Protein AF-K1T4G5-F1 (afdb_monomer_lite)

Foldseek 3Di:
DPDDDDDPVNLVVDFQAKDKDWQDDPDDDTDIDIDGRADPVQDAKDKPDQEDEAELAPVRGDWDKIFIDLRPWDFPAKDWPNDGDDDPQQWDDPPGMTTGDSVNLVPDDAAWTWIWGDIRHHYIGIHIYGYHYCNVVDPDPPVPPDPDPVSVPVVDDDDPPDDDDDD

Sequence (167 aa):
NNSVTIKASYLKTLELKSHVFTLNCTAGSSPKFTVNVTDVTIPAPTLDKYIATVDKNLRHYKQVNVGYDKKTSEFRGITVNGKYLTAGTDYTDNGGLATFSDSFIKSLGEGNVTLVFDFYEGADCEFLLTVTDTSALENIDTFESYTDDSQLRSAYTPNTNGNNITV

Secondary structure (DSSP, 8-state):
-------HHHHTTS-SSEEEEE---SSS---EEEEE---TTSPPPEES-SEEEEE-STTT----EEEEE-TTSPEEEEEETTEE--BTTTEEE-SSEEEE-HHHHHHSPSEEEEEEEEESSSPPEEEEEEEE--GGG-----STT-SSHHHHHHH-PPPTT------

Structure (mmCIF, N/CA/C/O backbone):
data_AF-K1T4G5-F1
#
_entry.id   AF-K1T4G5-F1
#
loop_
_atom_site.group_PDB
_atom_site.id
_atom_site.type_symbol
_atom_site.label_atom_id
_atom_site.label_alt_id
_atom_site.label_comp_id
_atom_site.label_asym_id
_atom_site.label_entity_id
_atom_site.label_seq_id
_atom_site.pdbx_PDB_ins_code
_atom_site.Cartn_x
_atom_site.Cartn_y
_atom_site.Cartn_z
_atom_site.occupancy
_atom_site.B_iso_or_equiv
_atom_site.auth_seq_id
_atom_site.auth_comp_id
_atom_site.auth_asym_id
_atom_site.auth_atom_id
_atom_site.pdbx_PDB_model_num
ATOM 1 N N . ASN A 1 1 ? 32.182 -20.105 -25.405 1.00 60.00 1 ASN A N 1
ATOM 2 C CA . ASN A 1 1 ? 31.477 -19.007 -24.711 1.00 60.00 1 ASN A CA 1
ATOM 3 C C . ASN A 1 1 ? 29.982 -19.189 -24.863 1.00 60.00 1 ASN A C 1
ATOM 5 O O . ASN A 1 1 ? 29.475 -18.967 -25.952 1.00 60.00 1 ASN A O 1
ATOM 9 N N . ASN A 1 2 ? 29.293 -19.601 -23.796 1.00 84.75 2 ASN A N 1
ATOM 10 C CA . ASN A 1 2 ? 27.830 -19.664 -23.764 1.00 84.75 2 ASN A CA 1
ATOM 11 C C . ASN A 1 2 ? 27.310 -18.390 -23.093 1.00 84.75 2 ASN A C 1
ATOM 13 O O . ASN A 1 2 ? 27.116 -18.363 -21.881 1.00 84.75 2 ASN A O 1
ATOM 17 N N . SER A 1 3 ? 27.159 -17.319 -23.870 1.00 88.44 3 SER A N 1
ATOM 18 C CA . SER A 1 3 ? 26.720 -16.009 -23.379 1.00 88.44 3 SER A CA 1
ATOM 19 C C . SER A 1 3 ? 25.422 -15.574 -24.047 1.00 88.44 3 SER A C 1
ATOM 21 O O . SER A 1 3 ? 25.286 -15.689 -25.264 1.00 88.44 3 SER A O 1
ATOM 23 N N . VAL A 1 4 ? 24.509 -15.008 -23.260 1.00 89.25 4 VAL A N 1
ATOM 24 C CA . VAL A 1 4 ? 23.311 -14.310 -23.743 1.00 89.25 4 VAL A CA 1
ATOM 25 C C . VAL A 1 4 ? 23.544 -12.810 -23.597 1.00 89.25 4 VAL A C 1
ATOM 27 O O . VAL A 1 4 ? 23.957 -12.348 -22.537 1.00 89.25 4 VAL A O 1
ATOM 30 N N . THR A 1 5 ? 23.276 -12.042 -24.653 1.00 92.25 5 THR A N 1
ATOM 31 C CA . THR A 1 5 ? 23.350 -10.575 -24.621 1.00 92.25 5 THR A CA 1
ATOM 32 C C . THR A 1 5 ? 21.950 -9.993 -24.710 1.00 92.25 5 THR A C 1
ATOM 34 O O . THR A 1 5 ? 21.248 -10.197 -25.699 1.00 92.25 5 THR A O 1
ATOM 37 N N . ILE A 1 6 ? 21.560 -9.220 -23.699 1.00 92.94 6 ILE A N 1
ATOM 38 C CA . ILE A 1 6 ? 20.324 -8.439 -23.723 1.00 92.94 6 ILE A CA 1
ATOM 39 C C . ILE A 1 6 ? 20.656 -7.069 -24.311 1.00 92.94 6 ILE A C 1
ATOM 41 O O . ILE A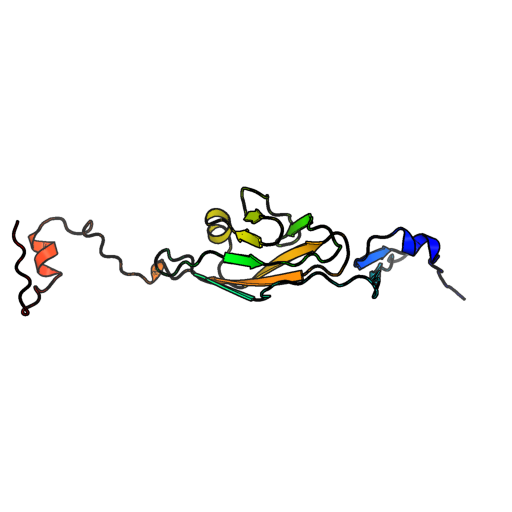 1 6 ? 21.546 -6.372 -23.825 1.00 92.94 6 ILE A O 1
ATOM 45 N N . LYS A 1 7 ? 19.974 -6.686 -25.393 1.00 95.50 7 LYS A N 1
ATOM 46 C CA . LYS A 1 7 ? 20.243 -5.408 -26.061 1.00 95.50 7 LYS A CA 1
ATOM 47 C C . LYS A 1 7 ? 19.836 -4.240 -25.166 1.00 95.50 7 LYS A C 1
ATOM 49 O O . LYS A 1 7 ? 18.723 -4.218 -24.648 1.00 95.50 7 LYS A O 1
ATOM 54 N N . ALA A 1 8 ? 20.678 -3.209 -25.107 1.00 92.31 8 ALA A N 1
ATOM 55 C CA . ALA A 1 8 ? 20.337 -1.954 -24.438 1.00 92.31 8 ALA A CA 1
ATOM 56 C C . ALA A 1 8 ? 19.041 -1.335 -24.995 1.00 92.31 8 ALA A C 1
ATOM 58 O O . ALA A 1 8 ? 18.236 -0.812 -24.237 1.00 92.31 8 ALA A O 1
ATOM 59 N N . SER A 1 9 ? 18.798 -1.447 -26.308 1.00 95.25 9 SER A N 1
ATOM 60 C CA . SER A 1 9 ? 17.559 -0.962 -26.931 1.00 95.25 9 SER A CA 1
ATOM 61 C C . SER A 1 9 ? 16.307 -1.680 -26.432 1.00 95.25 9 SER A C 1
ATOM 63 O O . SER A 1 9 ? 15.254 -1.067 -26.408 1.00 95.25 9 SER A O 1
ATOM 65 N N . TYR A 1 10 ? 16.420 -2.949 -26.034 1.00 94.94 10 TYR A N 1
ATOM 66 C CA . TYR A 1 10 ? 15.318 -3.692 -25.428 1.00 94.94 10 TYR A CA 1
ATOM 67 C C . TYR A 1 10 ? 15.123 -3.296 -23.961 1.00 94.94 10 TYR A C 1
ATOM 69 O O . TYR A 1 10 ? 14.004 -3.057 -23.538 1.00 94.94 10 TYR A O 1
ATOM 77 N N . LEU A 1 11 ? 16.202 -3.145 -23.184 1.00 92.50 11 LEU A N 1
ATOM 78 C CA . LEU A 1 11 ? 16.082 -2.697 -21.788 1.00 92.50 11 LEU A CA 1
ATOM 79 C C . LEU A 1 11 ? 15.429 -1.307 -21.674 1.00 92.50 11 LEU A C 1
ATOM 81 O O . LEU A 1 11 ? 14.684 -1.071 -20.733 1.00 92.50 11 LEU A O 1
ATOM 85 N N . LYS A 1 12 ? 15.633 -0.425 -22.663 1.00 88.25 12 LYS A N 1
ATOM 86 C CA . LYS A 1 12 ? 14.978 0.894 -22.752 1.00 88.25 12 LYS A CA 1
ATOM 87 C C . LYS A 1 12 ? 13.466 0.847 -22.997 1.00 88.25 12 LYS A C 1
ATOM 89 O O . LYS A 1 12 ? 12.819 1.876 -22.858 1.00 88.25 12 LYS A O 1
ATOM 94 N N . THR A 1 13 ? 12.908 -0.294 -23.407 1.00 90.38 13 THR A N 1
ATOM 95 C CA . THR A 1 13 ? 11.452 -0.450 -23.578 1.00 90.38 13 THR A CA 1
ATOM 96 C C . THR A 1 13 ? 10.776 -1.023 -22.337 1.00 90.38 13 THR A C 1
ATOM 98 O O . THR A 1 13 ? 9.567 -1.224 -22.354 1.00 90.38 13 THR A O 1
ATOM 101 N N . LEU A 1 14 ? 11.540 -1.367 -21.298 1.00 89.56 14 LEU A N 1
ATOM 102 C CA . LEU A 1 14 ? 11.013 -1.937 -20.065 1.00 89.56 14 LEU A CA 1
ATOM 103 C C . LEU A 1 14 ? 10.716 -0.828 -19.055 1.00 89.56 14 LEU A C 1
ATOM 105 O O . LEU A 1 14 ? 11.478 0.128 -18.943 1.00 89.56 14 LEU A O 1
ATOM 109 N N . GLU A 1 15 ? 9.639 -0.998 -18.290 1.00 84.88 15 GLU A N 1
ATOM 110 C CA . GLU A 1 15 ? 9.336 -0.150 -17.130 1.00 84.88 15 GLU A CA 1
ATOM 111 C C . GLU A 1 15 ? 10.507 -0.144 -16.133 1.00 84.88 15 GLU A C 1
ATOM 113 O O . GLU A 1 15 ? 11.206 -1.157 -15.995 1.00 84.88 15 GLU A O 1
ATOM 118 N N . LEU A 1 16 ? 10.701 0.966 -15.413 1.00 82.50 16 LEU A N 1
ATOM 119 C CA . LEU A 1 16 ? 11.772 1.124 -14.422 1.00 82.50 16 LEU A CA 1
ATOM 120 C C . LEU A 1 16 ? 11.474 0.344 -13.137 1.00 82.50 16 LEU A C 1
ATOM 122 O O . LEU A 1 16 ? 11.163 0.926 -12.103 1.00 82.50 16 LEU A O 1
ATOM 126 N N . LYS A 1 17 ? 11.549 -0.983 -13.222 1.00 80.81 17 LYS A N 1
ATOM 127 C CA . LYS A 1 17 ? 11.252 -1.912 -12.132 1.00 80.81 17 LYS A CA 1
ATOM 128 C C . LYS A 1 17 ? 12.065 -3.201 -12.239 1.00 80.81 17 LYS A C 1
ATOM 130 O O . LYS A 1 17 ? 12.948 -3.352 -13.086 1.00 80.81 17 LYS A O 1
ATOM 135 N N . SER A 1 18 ? 11.765 -4.144 -11.352 1.00 85.94 18 SER A N 1
ATOM 136 C CA . SER A 1 18 ? 12.319 -5.496 -11.365 1.00 85.94 18 SER A CA 1
ATOM 137 C C . SER A 1 18 ? 11.626 -6.374 -12.414 1.00 85.94 18 SER A C 1
ATOM 139 O O . SER A 1 18 ? 10.401 -6.489 -12.428 1.00 85.94 18 SER A O 1
ATOM 141 N N . HIS A 1 19 ? 12.404 -7.021 -13.284 1.00 89.62 19 HIS A N 1
ATOM 142 C CA . HIS A 1 19 ? 11.913 -7.923 -14.330 1.00 89.62 19 HIS A CA 1
ATOM 143 C C . HIS A 1 19 ? 12.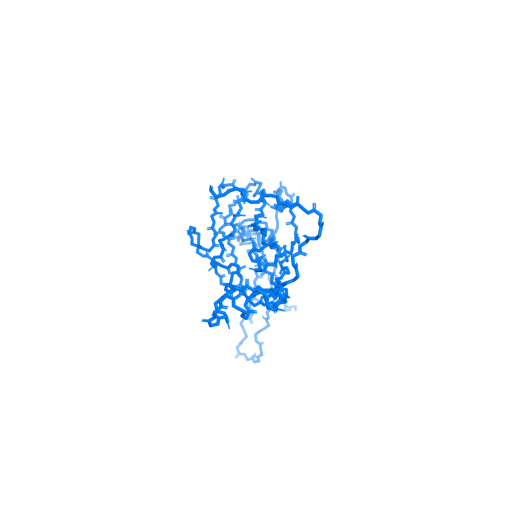542 -9.305 -14.185 1.00 89.62 19 HIS A C 1
ATOM 145 O O . HIS A 1 19 ? 13.766 -9.431 -14.135 1.00 89.62 19 HIS A O 1
ATOM 151 N N . VAL A 1 20 ? 11.717 -10.355 -14.165 1.00 93.94 20 VAL A N 1
ATOM 152 C CA . VAL A 1 20 ? 12.191 -11.746 -14.141 1.00 93.94 20 VAL A CA 1
ATOM 153 C C . VAL A 1 20 ? 12.296 -12.278 -15.566 1.00 93.94 20 VAL A C 1
ATOM 155 O O . VAL A 1 20 ? 11.301 -12.427 -16.271 1.00 93.94 20 VAL A O 1
ATOM 158 N N . PHE A 1 21 ? 13.510 -12.624 -15.972 1.00 94.75 21 PHE A N 1
ATOM 159 C CA . PHE A 1 21 ? 13.817 -13.263 -17.243 1.00 94.75 21 PHE A CA 1
ATOM 160 C C . PHE A 1 21 ? 13.957 -14.767 -17.052 1.00 94.75 21 PHE A C 1
ATOM 162 O O . PHE A 1 21 ? 14.566 -15.227 -16.089 1.00 94.75 21 PHE A O 1
ATOM 169 N N . THR A 1 22 ? 13.422 -15.540 -17.995 1.00 94.62 22 THR A N 1
ATOM 170 C CA . THR A 1 22 ? 13.570 -17.001 -18.027 1.00 94.62 22 THR A CA 1
ATOM 171 C C . THR A 1 22 ? 14.354 -17.391 -19.273 1.00 94.62 22 THR A C 1
ATOM 173 O O . THR A 1 22 ? 13.995 -16.985 -20.379 1.00 94.62 22 THR A O 1
ATOM 176 N N . LEU A 1 23 ? 15.420 -18.176 -19.113 1.00 92.00 23 LEU A N 1
ATOM 177 C CA . LEU A 1 23 ? 16.093 -18.812 -20.244 1.00 92.00 23 LEU A CA 1
ATOM 178 C C . LEU A 1 23 ? 15.406 -20.146 -20.518 1.00 92.00 23 LEU A C 1
ATOM 180 O O . LEU A 1 23 ? 15.541 -21.084 -19.738 1.00 92.00 23 LEU A O 1
ATOM 184 N N . ASN A 1 24 ? 14.663 -20.223 -21.618 1.00 92.06 24 ASN A N 1
ATOM 185 C CA . ASN A 1 24 ? 13.971 -21.450 -21.996 1.00 92.06 24 ASN A CA 1
ATOM 186 C C . ASN A 1 24 ? 14.977 -22.469 -22.544 1.00 92.06 24 ASN A C 1
ATOM 188 O O . ASN A 1 24 ? 15.589 -22.250 -23.592 1.00 92.06 24 ASN A O 1
ATOM 192 N N . CYS A 1 25 ? 15.134 -23.587 -21.841 1.00 89.50 25 CYS A N 1
ATOM 193 C CA . CYS A 1 25 ? 16.000 -24.692 -22.243 1.00 89.50 25 CYS A CA 1
ATOM 194 C C . CYS A 1 25 ? 15.167 -25.841 -22.827 1.00 89.50 25 CYS A C 1
ATOM 196 O O . CYS A 1 25 ? 14.078 -26.138 -22.343 1.00 89.50 25 CYS A O 1
ATOM 198 N N . THR A 1 26 ? 15.683 -26.514 -23.857 1.00 93.50 26 THR A N 1
ATOM 199 C CA . THR A 1 26 ? 15.010 -27.664 -24.493 1.00 93.50 26 THR A CA 1
ATOM 200 C C . THR A 1 26 ? 15.084 -28.946 -23.657 1.00 93.50 26 THR A C 1
ATOM 202 O O . THR A 1 26 ? 14.328 -29.881 -23.905 1.00 93.50 26 THR A O 1
ATOM 205 N N . ALA A 1 27 ? 15.977 -28.993 -22.666 1.00 90.50 27 ALA A N 1
ATOM 206 C CA . ALA A 1 27 ? 16.106 -30.056 -21.677 1.00 90.50 27 ALA A CA 1
ATOM 207 C C . ALA A 1 27 ? 16.638 -29.475 -20.353 1.00 90.50 27 ALA A C 1
ATOM 209 O O . ALA A 1 27 ? 17.335 -28.460 -20.359 1.00 90.50 27 ALA A O 1
ATOM 210 N N . GLY A 1 28 ? 16.340 -30.132 -19.227 1.00 89.44 28 GLY A N 1
ATOM 211 C CA . GLY A 1 28 ? 16.715 -29.656 -17.889 1.00 89.44 28 GLY A CA 1
ATOM 212 C C . GLY A 1 28 ? 15.814 -28.532 -17.360 1.00 89.44 28 GLY A C 1
ATOM 213 O O . GLY A 1 28 ? 14.719 -28.300 -17.870 1.00 89.44 28 GLY A O 1
ATOM 214 N N . SER A 1 29 ? 16.253 -27.850 -16.299 1.00 91.69 29 SER A N 1
ATOM 215 C CA . SER A 1 29 ? 15.535 -26.708 -15.723 1.00 91.69 29 SER A CA 1
ATOM 216 C C . SER A 1 29 ? 15.796 -25.425 -16.520 1.00 91.69 29 SER A C 1
ATOM 218 O O . SER A 1 29 ? 16.911 -25.180 -16.968 1.00 91.69 29 SER A O 1
ATOM 220 N N . SER A 1 30 ? 14.764 -24.589 -16.682 1.00 93.69 30 SER A N 1
ATOM 221 C CA . SER A 1 30 ? 14.892 -23.252 -17.282 1.00 93.69 30 SER A CA 1
ATOM 222 C C . SER A 1 30 ? 15.260 -22.240 -16.192 1.00 93.69 30 SER A C 1
ATOM 224 O O . SER A 1 30 ? 14.416 -21.952 -15.334 1.00 93.69 30 SER A O 1
ATOM 226 N N . PRO A 1 31 ? 16.506 -21.734 -16.152 1.00 93.06 31 PRO A N 1
ATOM 227 C CA . PRO A 1 31 ? 16.929 -20.831 -15.095 1.00 93.06 31 PRO A CA 1
ATOM 228 C C . PRO A 1 31 ? 16.236 -19.474 -15.229 1.00 93.06 31 PRO A C 1
ATOM 230 O O . PRO A 1 31 ? 15.942 -18.998 -16.331 1.00 93.06 31 PRO A O 1
ATOM 233 N N . LYS A 1 32 ? 16.007 -18.844 -14.077 1.00 95.12 32 LYS A N 1
ATOM 234 C CA . LYS A 1 32 ? 15.438 -17.503 -13.963 1.00 95.12 32 LYS A CA 1
ATOM 235 C C . LYS A 1 32 ? 16.471 -16.554 -13.378 1.00 95.12 32 LYS A C 1
ATOM 237 O O . LYS A 1 32 ? 17.230 -16.944 -12.494 1.00 95.12 32 LYS A O 1
ATOM 242 N N . PHE A 1 33 ? 16.477 -15.319 -13.852 1.00 93.44 33 PHE A N 1
ATOM 243 C CA . PHE A 1 33 ? 17.276 -14.244 -13.278 1.00 93.44 33 PHE A CA 1
ATOM 244 C C . PHE A 1 33 ? 16.481 -12.945 -13.285 1.00 93.44 33 PHE A C 1
ATOM 246 O O . PHE A 1 33 ? 15.582 -12.757 -14.102 1.00 93.44 33 PHE A O 1
ATOM 253 N N . THR A 1 34 ? 16.823 -12.054 -12.367 1.00 93.31 34 THR A N 1
ATOM 254 C CA . THR A 1 34 ? 16.153 -10.767 -12.213 1.00 93.31 34 THR A CA 1
ATOM 255 C C . THR A 1 34 ? 17.043 -9.658 -12.753 1.00 93.31 34 THR A C 1
ATOM 257 O O . THR A 1 34 ? 18.249 -9.654 -12.505 1.00 93.31 34 THR A O 1
ATOM 260 N N . VAL A 1 35 ? 16.453 -8.722 -13.491 1.00 91.94 35 VAL A N 1
ATOM 261 C CA . VAL A 1 35 ? 17.098 -7.476 -13.913 1.00 91.94 35 VAL A CA 1
ATOM 262 C C . VAL A 1 35 ? 16.281 -6.317 -13.369 1.00 91.94 35 VAL A C 1
ATOM 264 O O . VAL A 1 35 ? 15.102 -6.180 -13.690 1.00 91.94 35 VAL A O 1
ATOM 267 N N . ASN A 1 36 ? 16.921 -5.468 -12.574 1.00 86.81 36 ASN A N 1
ATOM 268 C CA . ASN A 1 36 ? 16.343 -4.215 -12.115 1.00 86.81 36 ASN A CA 1
ATOM 269 C C . ASN A 1 36 ? 16.696 -3.134 -13.134 1.00 86.81 36 ASN A C 1
ATOM 271 O O . ASN A 1 36 ? 17.871 -2.820 -13.328 1.00 86.81 36 ASN A O 1
ATOM 275 N N . VAL A 1 37 ? 15.683 -2.594 -13.804 1.00 87.19 37 VAL A N 1
ATOM 276 C CA . VAL A 1 37 ? 15.845 -1.464 -14.718 1.00 87.19 37 VAL A CA 1
ATOM 277 C C . VAL A 1 37 ? 15.627 -0.199 -13.903 1.00 87.19 37 VAL A C 1
ATOM 279 O O . VAL A 1 37 ? 14.559 -0.003 -13.334 1.00 87.19 37 VAL A O 1
ATOM 282 N N . THR A 1 38 ? 16.654 0.637 -13.803 1.00 80.38 38 THR A N 1
ATOM 283 C CA . THR A 1 38 ? 16.603 1.889 -13.049 1.00 80.38 38 THR A CA 1
ATOM 284 C C . THR A 1 38 ? 17.101 3.038 -13.912 1.00 80.38 38 THR A C 1
ATOM 286 O O . THR A 1 38 ? 17.992 2.866 -14.745 1.00 80.38 38 THR A O 1
ATOM 289 N N . ASP A 1 39 ? 16.534 4.219 -13.691 1.00 78.62 39 ASP A N 1
ATOM 290 C CA . ASP A 1 39 ? 17.071 5.476 -14.195 1.00 78.62 39 ASP A CA 1
ATOM 291 C C . ASP A 1 39 ? 17.376 6.369 -12.993 1.00 78.62 39 ASP A C 1
ATOM 293 O O . ASP A 1 39 ? 16.478 6.880 -12.332 1.00 78.62 39 ASP A O 1
ATOM 297 N N . VAL A 1 40 ? 18.663 6.527 -12.678 1.00 76.38 40 VAL A N 1
ATOM 298 C CA . VAL A 1 40 ? 19.118 7.295 -11.506 1.00 76.38 40 VAL A CA 1
ATOM 299 C C . VAL A 1 40 ? 18.882 8.799 -11.642 1.00 76.38 40 VAL A C 1
ATOM 301 O O . VAL A 1 40 ? 19.061 9.535 -10.673 1.00 76.38 40 VAL A O 1
ATOM 304 N N . THR A 1 41 ? 18.510 9.272 -12.833 1.00 80.69 41 THR A N 1
ATOM 305 C CA . THR A 1 41 ? 18.125 10.670 -13.047 1.00 80.69 41 THR A CA 1
ATOM 306 C C . THR A 1 41 ? 16.677 10.937 -12.644 1.00 80.69 41 THR A C 1
ATOM 308 O O . THR A 1 41 ? 16.312 12.091 -12.417 1.00 80.69 41 THR A O 1
ATOM 311 N N . ILE A 1 42 ? 15.876 9.878 -12.493 1.00 77.00 42 ILE A N 1
ATOM 312 C CA . ILE A 1 42 ? 14.486 9.945 -12.067 1.00 77.00 42 ILE A CA 1
ATOM 313 C C . ILE A 1 42 ? 14.419 9.746 -10.545 1.00 77.00 42 ILE A C 1
ATOM 315 O O . ILE A 1 42 ? 14.840 8.704 -10.039 1.00 77.00 42 ILE A O 1
ATOM 319 N N . PRO A 1 43 ? 13.904 10.725 -9.778 1.00 84.50 43 PRO A N 1
ATOM 320 C CA . PRO A 1 43 ? 13.770 10.574 -8.335 1.00 84.50 43 PRO A CA 1
ATOM 321 C C . PRO A 1 43 ? 12.803 9.436 -7.991 1.00 84.50 43 PRO A C 1
ATOM 323 O O . PRO A 1 43 ? 11.691 9.392 -8.517 1.00 84.50 43 PRO A O 1
ATOM 326 N N . ALA A 1 44 ? 13.213 8.547 -7.084 1.00 85.75 44 ALA A N 1
ATOM 327 C CA . ALA A 1 44 ? 12.371 7.446 -6.629 1.00 85.75 44 ALA A CA 1
ATOM 328 C C . ALA A 1 44 ? 11.154 7.959 -5.832 1.00 85.75 44 ALA A C 1
ATOM 330 O O . ALA A 1 44 ? 11.299 8.931 -5.075 1.00 85.75 44 ALA A O 1
ATOM 331 N N . PRO A 1 45 ? 9.984 7.306 -5.959 1.00 92.25 45 PRO A N 1
ATOM 332 C CA . PRO A 1 45 ? 8.847 7.566 -5.087 1.00 92.25 45 PRO A CA 1
ATOM 333 C C . PRO A 1 45 ? 9.202 7.379 -3.606 1.00 92.25 45 PRO A C 1
ATOM 335 O O . PRO A 1 45 ? 10.096 6.607 -3.261 1.00 92.25 45 PRO A O 1
ATOM 338 N N . THR A 1 46 ? 8.504 8.089 -2.721 1.00 95.38 46 THR A N 1
ATOM 339 C CA . THR A 1 46 ? 8.717 8.000 -1.266 1.00 95.38 46 THR A CA 1
ATOM 340 C C . THR A 1 46 ? 7.405 8.025 -0.500 1.00 95.38 46 THR A C 1
ATOM 342 O O . THR A 1 46 ? 6.471 8.701 -0.925 1.00 95.38 46 THR A O 1
ATOM 345 N N . LEU A 1 47 ? 7.369 7.386 0.671 1.00 98.19 47 LEU A N 1
ATOM 346 C CA . LEU A 1 47 ? 6.291 7.537 1.654 1.00 98.19 47 LEU A CA 1
ATOM 347 C C . LEU A 1 47 ? 6.675 8.543 2.748 1.00 98.19 47 LEU A C 1
ATOM 349 O O . LEU A 1 47 ? 7.856 8.694 3.072 1.00 98.19 47 LEU A O 1
ATOM 353 N N . ASP A 1 48 ? 5.683 9.202 3.346 1.00 98.25 48 ASP A N 1
ATOM 354 C CA . ASP A 1 48 ? 5.867 10.064 4.523 1.00 98.25 48 ASP A CA 1
ATOM 355 C C . ASP A 1 48 ? 6.224 9.258 5.785 1.00 98.25 48 ASP A C 1
ATOM 357 O O . ASP A 1 48 ? 6.926 9.746 6.674 1.00 98.25 48 ASP A O 1
ATOM 361 N N . LYS A 1 49 ? 5.783 7.999 5.832 1.00 98.25 49 LYS A N 1
ATOM 36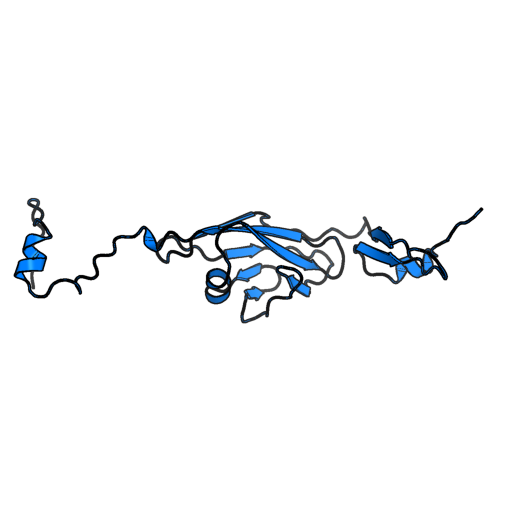2 C CA . LYS A 1 49 ? 6.135 6.988 6.828 1.00 98.25 49 LYS A CA 1
ATOM 363 C C . LYS A 1 49 ? 6.097 5.593 6.210 1.00 98.25 49 LYS A C 1
ATOM 365 O O . LYS A 1 49 ? 5.291 5.301 5.335 1.00 98.25 49 LYS A O 1
ATOM 370 N N . TYR A 1 50 ? 6.941 4.712 6.734 1.00 98.31 50 TYR A N 1
ATOM 371 C CA . TYR A 1 50 ? 7.073 3.328 6.258 1.00 98.31 50 TYR A CA 1
ATOM 372 C C . TYR A 1 50 ? 6.526 2.301 7.252 1.00 98.31 50 TYR A C 1
ATOM 374 O O . TYR A 1 50 ? 6.436 1.121 6.933 1.00 98.31 50 TYR A O 1
ATOM 382 N N . ILE A 1 51 ? 6.151 2.746 8.453 1.00 98.19 51 ILE A N 1
ATOM 383 C CA . ILE A 1 51 ? 5.588 1.898 9.499 1.00 98.19 51 ILE A CA 1
ATOM 384 C C . ILE A 1 51 ? 4.427 2.612 10.194 1.00 98.19 51 ILE A C 1
ATOM 386 O O . ILE A 1 51 ? 4.463 3.834 10.374 1.00 98.19 51 ILE A O 1
ATOM 390 N N . ALA A 1 52 ? 3.415 1.862 10.619 1.00 98.19 52 ALA A N 1
ATOM 391 C CA . ALA A 1 52 ? 2.407 2.333 11.565 1.00 98.19 52 ALA A CA 1
ATOM 392 C C . ALA A 1 52 ? 1.809 1.173 12.362 1.00 98.19 52 ALA A C 1
ATOM 394 O O . ALA A 1 52 ? 1.972 0.003 12.017 1.00 98.19 52 ALA A O 1
ATOM 395 N N . THR A 1 53 ? 1.067 1.518 13.408 1.00 98.19 53 THR A N 1
ATOM 396 C CA . THR A 1 53 ? 0.255 0.572 14.168 1.00 98.19 53 THR A CA 1
ATOM 397 C C . THR A 1 53 ? -1.204 1.013 14.157 1.00 98.19 53 THR A C 1
ATOM 399 O O . THR A 1 53 ? -1.499 2.211 14.110 1.00 98.19 53 THR A O 1
ATOM 402 N N . VAL A 1 54 ? -2.119 0.048 14.193 1.00 98.19 54 VAL A N 1
ATOM 403 C CA . VAL A 1 54 ? -3.552 0.296 14.345 1.00 98.19 54 VAL A CA 1
ATOM 404 C C . VAL A 1 54 ? -4.160 -0.725 15.296 1.00 98.19 54 VAL A C 1
ATOM 406 O O . VAL A 1 54 ? -3.914 -1.923 15.173 1.00 98.19 54 VAL A O 1
ATOM 409 N N . ASP A 1 55 ? -4.963 -0.232 16.234 1.00 97.31 55 ASP A N 1
ATOM 410 C CA . ASP A 1 55 ? -5.808 -1.056 17.089 1.00 97.31 55 ASP A CA 1
ATOM 411 C C . ASP A 1 55 ? -7.241 -1.001 16.562 1.00 97.31 55 ASP A C 1
ATOM 413 O O . ASP A 1 55 ? -7.791 0.086 16.380 1.00 97.31 55 ASP A O 1
ATOM 417 N N . LYS A 1 56 ? -7.842 -2.159 16.290 1.00 95.25 56 LYS A N 1
ATOM 418 C CA . LYS A 1 56 ? -9.223 -2.267 15.803 1.00 95.25 56 LYS A CA 1
ATOM 419 C C . LYS A 1 56 ? -10.262 -1.867 16.846 1.00 95.25 56 LYS A C 1
ATOM 421 O O . LYS A 1 56 ? -11.404 -1.587 16.473 1.00 95.25 56 LYS A O 1
ATOM 426 N N . ASN A 1 57 ? -9.884 -1.825 18.122 1.00 91.44 57 ASN A N 1
ATOM 427 C CA . ASN A 1 57 ? -10.748 -1.346 19.186 1.00 91.44 57 ASN A CA 1
ATOM 428 C C . ASN A 1 57 ? -11.170 0.100 18.912 1.00 91.44 57 ASN A C 1
ATOM 430 O O . ASN A 1 57 ? -10.338 1.003 18.877 1.00 91.44 57 ASN A O 1
ATOM 434 N N . LEU A 1 58 ? -12.478 0.332 18.774 1.00 88.56 58 LEU A N 1
ATOM 435 C CA . LEU A 1 58 ? -13.048 1.641 18.435 1.00 88.56 58 LEU A CA 1
ATOM 436 C C . LEU A 1 58 ? -12.615 2.774 19.378 1.00 88.56 58 LEU A C 1
ATOM 438 O O . LEU A 1 58 ? -12.590 3.926 18.952 1.00 88.56 58 LEU A O 1
ATOM 442 N N . ARG A 1 59 ? -12.264 2.478 20.638 1.00 87.62 59 ARG A N 1
ATOM 443 C CA . ARG A 1 59 ? -11.775 3.486 21.596 1.00 87.62 59 ARG A CA 1
ATOM 444 C C . ARG A 1 59 ? -10.330 3.910 21.354 1.00 87.62 59 ARG A C 1
ATOM 446 O O . ARG A 1 59 ? -9.973 5.039 21.678 1.00 87.62 59 ARG A O 1
ATOM 453 N N . HIS A 1 60 ? -9.523 3.019 20.787 1.00 91.50 60 HIS A N 1
ATOM 454 C CA . HIS A 1 60 ? -8.099 3.244 20.513 1.00 91.50 60 HIS A CA 1
ATOM 455 C C . HIS A 1 60 ? -7.818 3.443 19.019 1.00 91.50 60 HIS A C 1
ATOM 457 O O . HIS A 1 60 ? -6.695 3.792 18.646 1.00 91.50 60 HIS A O 1
ATOM 463 N N . TYR A 1 61 ? -8.835 3.252 18.173 1.00 93.12 61 TYR A N 1
ATOM 464 C CA . TYR A 1 61 ? -8.722 3.311 16.726 1.00 93.12 61 TYR A CA 1
ATOM 465 C C . TYR A 1 61 ? -8.242 4.680 16.256 1.00 93.12 61 TYR A C 1
ATOM 467 O O . TYR A 1 61 ? -8.768 5.734 16.623 1.00 93.12 61 TYR A O 1
ATOM 475 N N . LYS A 1 62 ? -7.242 4.646 15.378 1.00 95.31 62 LYS A N 1
ATOM 476 C CA . LYS A 1 62 ? -6.728 5.810 14.664 1.00 95.31 62 LYS A CA 1
ATOM 477 C C . LYS A 1 62 ? -6.737 5.487 13.184 1.00 95.31 62 LYS A C 1
ATOM 479 O O . LYS A 1 62 ? -6.198 4.462 12.775 1.00 95.31 62 LYS A O 1
ATOM 484 N N . GLN A 1 63 ? -7.328 6.379 12.393 1.00 96.62 63 GLN A N 1
ATOM 485 C CA . GLN A 1 63 ? -7.386 6.212 10.948 1.00 96.62 63 GLN A CA 1
ATOM 486 C C . GLN A 1 63 ? -5.977 6.076 10.365 1.00 96.62 63 GLN A C 1
ATOM 488 O O . GLN A 1 63 ? -5.084 6.878 10.655 1.00 96.62 63 GLN A O 1
ATOM 493 N N . VAL A 1 64 ? -5.793 5.066 9.516 1.00 98.19 64 VAL A N 1
ATOM 494 C CA . VAL A 1 64 ? -4.522 4.824 8.841 1.00 98.19 64 VAL A CA 1
ATOM 495 C C . VAL A 1 64 ? -4.520 5.593 7.527 1.00 98.19 64 VAL A C 1
ATOM 497 O O . VAL A 1 64 ? -5.267 5.289 6.601 1.00 98.19 64 VAL A O 1
ATOM 500 N N . ASN A 1 65 ? -3.664 6.601 7.456 1.00 98.12 65 ASN A N 1
ATOM 501 C CA . ASN A 1 65 ? -3.330 7.320 6.233 1.00 98.12 65 ASN A CA 1
ATOM 502 C C . ASN A 1 65 ? -1.840 7.154 5.944 1.00 98.12 65 ASN A C 1
ATOM 504 O O . ASN A 1 65 ? -1.070 6.955 6.879 1.00 98.12 65 ASN A O 1
ATOM 508 N N . VAL A 1 66 ? -1.428 7.220 4.686 1.00 98.69 66 VAL A N 1
ATOM 509 C CA . VAL A 1 66 ? -0.021 7.194 4.270 1.00 98.69 66 VAL A CA 1
ATOM 510 C C . VAL A 1 66 ? 0.134 8.196 3.139 1.00 98.69 66 VAL A C 1
ATOM 512 O O . VAL A 1 66 ? -0.496 8.063 2.085 1.00 98.69 66 VAL A O 1
ATOM 515 N N . GLY A 1 67 ? 0.925 9.231 3.386 1.00 98.50 67 GLY A N 1
ATOM 516 C CA . GLY A 1 67 ? 1.315 10.187 2.366 1.00 98.50 67 GLY A CA 1
ATOM 517 C C . GLY A 1 67 ? 2.354 9.564 1.445 1.00 98.50 67 GLY A C 1
ATOM 518 O O . GLY A 1 67 ? 3.238 8.835 1.893 1.00 98.50 67 GLY A O 1
ATOM 519 N N . TYR A 1 68 ? 2.270 9.860 0.156 1.00 98.00 68 TYR A N 1
ATOM 520 C CA . TYR A 1 68 ? 3.280 9.453 -0.806 1.00 98.00 68 TYR A CA 1
ATOM 521 C C . TYR A 1 68 ? 3.598 10.585 -1.781 1.00 98.00 68 TYR A C 1
ATOM 523 O O . TYR A 1 68 ? 2.739 11.373 -2.173 1.00 98.00 68 TYR A O 1
ATOM 531 N N . ASP A 1 69 ? 4.854 10.636 -2.202 1.00 96.38 69 ASP A N 1
ATOM 532 C CA . ASP A 1 69 ? 5.327 11.489 -3.280 1.00 96.38 69 ASP A CA 1
ATOM 533 C C . ASP A 1 69 ? 5.763 10.588 -4.431 1.00 96.38 69 ASP A C 1
ATOM 535 O O . ASP A 1 69 ? 6.777 9.896 -4.346 1.00 96.38 69 ASP A O 1
ATOM 539 N N . LYS A 1 70 ? 4.976 10.590 -5.509 1.00 92.12 70 LYS A N 1
ATOM 540 C CA . LYS A 1 70 ? 5.256 9.806 -6.719 1.00 92.12 70 LYS A CA 1
ATOM 541 C C . LYS A 1 70 ? 6.418 10.370 -7.543 1.00 92.12 70 LYS A C 1
ATOM 543 O O . LYS A 1 70 ? 6.853 9.728 -8.495 1.00 92.12 70 LYS A O 1
ATOM 548 N N . LYS A 1 71 ? 6.902 11.575 -7.221 1.00 90.69 71 LYS A N 1
ATOM 549 C CA . LYS A 1 71 ? 7.877 12.335 -8.008 1.00 90.69 71 LYS A CA 1
ATOM 550 C C . LYS A 1 71 ? 7.390 12.516 -9.446 1.00 90.69 71 LYS A C 1
ATOM 552 O O . LYS A 1 71 ? 6.472 13.292 -9.692 1.00 90.69 71 LYS A O 1
ATOM 557 N N . THR A 1 72 ? 7.996 11.802 -10.388 1.00 87.31 72 THR A N 1
ATOM 558 C CA . THR A 1 72 ? 7.616 11.816 -11.812 1.00 87.31 72 THR A CA 1
ATOM 559 C C . THR A 1 72 ? 6.889 10.541 -12.246 1.00 87.31 72 THR A C 1
ATOM 561 O O . THR A 1 72 ? 6.407 10.474 -13.371 1.00 87.31 72 THR A O 1
ATOM 564 N N . SER A 1 73 ? 6.757 9.569 -11.342 1.00 88.06 73 SER A N 1
ATOM 565 C CA . SER A 1 73 ? 6.083 8.298 -11.573 1.00 88.06 73 SER A CA 1
ATOM 566 C C . SER A 1 73 ? 4.555 8.431 -11.531 1.00 88.06 73 SER A C 1
ATOM 568 O O . SER A 1 73 ? 3.990 9.451 -11.119 1.00 88.06 73 SER A O 1
ATOM 570 N N . GLU A 1 74 ? 3.866 7.366 -11.928 1.00 90.81 74 GLU A N 1
ATOM 571 C CA . GLU A 1 74 ? 2.425 7.185 -11.759 1.00 90.81 74 GLU A CA 1
ATOM 572 C C . GLU A 1 74 ? 2.165 6.258 -10.568 1.00 90.81 74 GLU A C 1
ATOM 574 O O . GLU A 1 74 ? 2.788 5.209 -10.443 1.00 90.81 74 GLU A O 1
ATOM 579 N N . PHE A 1 75 ? 1.232 6.639 -9.695 1.00 94.88 75 PHE A N 1
ATOM 580 C CA . PHE A 1 75 ? 0.739 5.760 -8.639 1.00 94.88 75 PHE A CA 1
ATOM 581 C C . PHE A 1 75 ? -0.348 4.853 -9.215 1.00 94.88 75 PHE A C 1
ATOM 583 O O . PHE A 1 75 ? -1.380 5.348 -9.667 1.00 94.88 75 PHE A O 1
ATOM 590 N N . ARG A 1 76 ? -0.107 3.542 -9.213 1.00 95.12 76 ARG A N 1
ATOM 591 C CA . ARG A 1 76 ? -1.002 2.535 -9.803 1.00 95.12 76 ARG A CA 1
ATOM 592 C C . ARG A 1 76 ? -1.980 1.959 -8.788 1.00 95.12 76 ARG A C 1
ATOM 594 O O . ARG A 1 76 ? -3.080 1.549 -9.150 1.00 95.12 76 ARG A O 1
ATOM 601 N N . GLY A 1 77 ? -1.586 1.947 -7.518 1.00 97.75 77 GLY A N 1
ATOM 602 C CA . GLY A 1 77 ? -2.436 1.538 -6.414 1.00 97.75 77 GLY A CA 1
ATOM 603 C C . GLY A 1 77 ? -1.649 0.904 -5.281 1.00 97.75 77 GLY A C 1
ATOM 604 O O . GLY A 1 77 ? -0.446 1.105 -5.132 1.00 97.75 77 GLY A O 1
ATOM 605 N N . ILE A 1 78 ? -2.359 0.138 -4.461 1.00 98.62 78 ILE A N 1
ATOM 606 C CA . ILE A 1 78 ? -1.791 -0.528 -3.290 1.00 98.62 78 ILE A CA 1
ATOM 607 C C . ILE A 1 78 ? -2.105 -2.008 -3.398 1.00 98.62 78 ILE A C 1
ATOM 609 O O . ILE A 1 78 ? -3.245 -2.374 -3.692 1.00 98.62 78 ILE A O 1
ATOM 613 N N . THR A 1 79 ? -1.118 -2.860 -3.147 1.00 98.19 79 THR A N 1
ATOM 614 C CA . THR A 1 79 ? -1.322 -4.305 -3.077 1.00 98.19 79 THR A CA 1
ATOM 615 C C . THR A 1 79 ? -1.074 -4.843 -1.678 1.00 98.19 79 THR A C 1
ATOM 617 O O . THR A 1 79 ? -0.255 -4.326 -0.917 1.00 98.19 79 THR A O 1
ATOM 620 N N . VAL A 1 80 ? -1.787 -5.915 -1.348 1.00 97.56 80 VAL A N 1
ATOM 621 C CA . VAL A 1 80 ? -1.536 -6.750 -0.172 1.00 97.56 80 VAL A CA 1
ATOM 622 C C . VAL A 1 80 ? -1.491 -8.191 -0.649 1.00 97.56 80 VAL A C 1
ATOM 624 O O . VAL A 1 80 ? -2.391 -8.641 -1.360 1.00 97.56 80 VAL A O 1
ATOM 627 N N . ASN A 1 81 ? -0.426 -8.918 -0.301 1.00 93.62 81 ASN A N 1
ATOM 628 C CA . ASN A 1 81 ? -0.191 -10.291 -0.768 1.00 93.62 81 ASN A CA 1
ATOM 629 C C . ASN A 1 81 ? -0.274 -10.435 -2.305 1.00 93.62 81 ASN A C 1
ATOM 631 O O . ASN A 1 81 ? -0.805 -11.419 -2.820 1.00 93.62 81 ASN A O 1
ATOM 635 N N . GLY A 1 82 ? 0.207 -9.427 -3.044 1.00 92.31 82 GLY A N 1
ATOM 636 C CA . GLY A 1 82 ? 0.198 -9.403 -4.511 1.00 92.31 82 GLY A CA 1
ATOM 637 C C . GLY A 1 82 ? -1.170 -9.149 -5.158 1.00 92.31 82 GLY A C 1
ATOM 638 O O . GLY A 1 82 ? -1.283 -9.229 -6.379 1.00 92.31 82 GLY A O 1
ATOM 639 N N . LYS A 1 83 ? -2.214 -8.842 -4.376 1.00 97.00 83 LYS A N 1
AT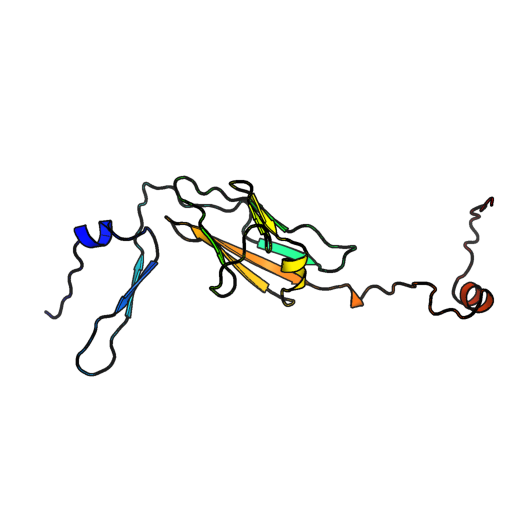OM 640 C CA . LYS A 1 83 ? -3.541 -8.474 -4.883 1.00 97.00 83 LYS A CA 1
ATOM 641 C C . LYS A 1 83 ? -3.787 -6.981 -4.693 1.00 97.00 83 LYS A C 1
ATOM 643 O O . LYS A 1 83 ? -3.602 -6.474 -3.589 1.00 97.00 83 LYS A O 1
ATOM 648 N N . TYR A 1 84 ? -4.247 -6.303 -5.744 1.00 98.19 84 TYR A N 1
ATOM 649 C CA . TYR A 1 84 ? -4.647 -4.899 -5.653 1.00 98.19 84 TYR A CA 1
ATOM 650 C C . TYR A 1 84 ? -5.853 -4.710 -4.738 1.00 98.19 84 TYR A C 1
ATOM 652 O O . TYR A 1 84 ? -6.834 -5.459 -4.800 1.00 98.19 84 TYR A O 1
ATOM 660 N N . LEU A 1 85 ? -5.757 -3.667 -3.924 1.00 98.56 85 LEU A N 1
ATOM 661 C CA . LEU A 1 85 ? -6.867 -3.078 -3.200 1.00 98.56 85 LEU A CA 1
ATOM 662 C C . LEU A 1 85 ? -7.735 -2.252 -4.159 1.00 98.56 85 LEU A C 1
ATOM 664 O O . LEU A 1 85 ? -7.258 -1.703 -5.152 1.00 98.56 85 LEU A O 1
ATOM 668 N N . THR A 1 86 ? -9.019 -2.143 -3.847 1.00 98.44 86 THR A N 1
ATOM 669 C CA . THR A 1 86 ? -10.008 -1.416 -4.643 1.00 98.44 86 THR A CA 1
ATOM 670 C C . THR A 1 86 ? -10.079 0.039 -4.188 1.00 98.44 86 THR A C 1
ATOM 672 O O . THR A 1 86 ? -10.602 0.331 -3.110 1.00 98.44 86 THR A O 1
ATOM 675 N N . ALA A 1 87 ? -9.592 0.972 -5.009 1.00 97.88 87 ALA A N 1
ATOM 676 C CA . ALA A 1 87 ? -9.722 2.404 -4.738 1.00 97.88 87 ALA A CA 1
ATOM 677 C C . ALA A 1 87 ? -11.203 2.822 -4.597 1.00 97.88 87 ALA A C 1
ATOM 679 O O . ALA A 1 87 ? -12.080 2.332 -5.307 1.00 97.88 87 ALA A O 1
ATOM 680 N N . GLY A 1 88 ? -11.490 3.706 -3.645 1.00 97.88 88 GLY A N 1
ATOM 681 C CA . GLY A 1 88 ? -12.837 4.117 -3.240 1.00 97.88 88 GLY A CA 1
ATOM 682 C C . GLY A 1 88 ? -13.563 3.135 -2.310 1.00 97.88 88 GLY A C 1
ATOM 683 O O . GLY A 1 88 ? -14.567 3.516 -1.718 1.00 97.88 88 GLY A O 1
ATOM 684 N N . THR A 1 89 ? -13.069 1.900 -2.154 1.00 98.25 89 THR A N 1
ATOM 685 C CA . THR A 1 89 ? -13.640 0.894 -1.237 1.00 98.25 89 THR A CA 1
ATOM 686 C C . THR A 1 89 ? -12.664 0.552 -0.120 1.00 98.25 89 THR A C 1
ATOM 688 O O . THR A 1 89 ? -12.949 0.801 1.045 1.00 98.25 89 THR A O 1
ATOM 691 N N . ASP A 1 90 ? -11.495 0.019 -0.469 1.00 98.69 90 ASP A N 1
ATOM 692 C CA . ASP A 1 90 ? -10.483 -0.398 0.500 1.00 98.69 90 ASP A CA 1
ATOM 693 C C . ASP A 1 90 ? -9.684 0.803 1.017 1.00 98.69 90 ASP A C 1
ATOM 695 O O . ASP A 1 90 ? -9.350 0.868 2.200 1.00 98.69 90 ASP A O 1
ATOM 699 N N . TYR A 1 91 ? -9.437 1.785 0.149 1.00 98.75 91 TYR A N 1
ATOM 700 C CA . TYR A 1 91 ? -8.795 3.057 0.472 1.00 98.75 91 TYR A CA 1
ATOM 701 C C . TYR A 1 91 ? -9.285 4.167 -0.464 1.00 98.75 91 TYR A C 1
ATOM 703 O O . TYR A 1 91 ? -9.732 3.893 -1.576 1.00 98.75 91 TYR A O 1
ATOM 711 N N . THR A 1 92 ? -9.169 5.425 -0.052 1.00 98.56 92 THR A N 1
ATOM 712 C CA . THR A 1 92 ? -9.294 6.594 -0.938 1.00 98.56 92 THR A CA 1
ATOM 713 C C . THR A 1 92 ? -7.916 7.166 -1.236 1.00 98.56 92 THR A C 1
ATOM 715 O O . THR A 1 92 ? -7.064 7.164 -0.349 1.00 98.56 92 THR A O 1
ATOM 718 N N . ASP A 1 93 ? -7.715 7.708 -2.433 1.00 97.69 93 ASP A N 1
ATOM 719 C CA . ASP A 1 93 ? -6.514 8.465 -2.789 1.00 97.69 93 ASP A CA 1
ATOM 720 C C . ASP A 1 93 ? -6.887 9.889 -3.210 1.00 97.69 93 ASP A C 1
ATOM 722 O O . ASP A 1 93 ? -7.767 10.085 -4.048 1.00 97.69 93 ASP A O 1
ATOM 726 N N . ASN A 1 94 ? -6.192 10.867 -2.630 1.00 95.44 94 ASN A N 1
ATOM 727 C CA . ASN A 1 94 ? -6.337 12.288 -2.941 1.00 95.44 94 ASN A CA 1
ATOM 728 C C . ASN A 1 94 ? -5.117 12.856 -3.696 1.00 95.44 94 ASN A C 1
ATOM 730 O O . ASN A 1 94 ? -4.833 14.050 -3.600 1.00 95.44 94 ASN A O 1
ATOM 734 N N . GLY A 1 95 ? -4.387 12.019 -4.441 1.00 91.81 95 GLY A N 1
ATOM 735 C CA . GLY A 1 95 ? -3.261 12.432 -5.280 1.00 91.81 95 GLY A CA 1
ATOM 736 C C . GLY A 1 95 ? -1.961 12.623 -4.501 1.00 91.81 95 GLY A C 1
ATOM 737 O O . GLY A 1 95 ? -1.234 13.583 -4.751 1.00 91.81 95 GLY A O 1
ATOM 738 N N . GLY A 1 96 ? -1.680 11.724 -3.558 1.00 96.62 96 GLY A N 1
ATOM 739 C CA . GLY A 1 96 ? -0.511 11.801 -2.669 1.00 96.62 96 GLY A CA 1
ATOM 740 C C . GLY A 1 96 ? -0.817 11.462 -1.212 1.00 96.62 96 GLY A C 1
ATOM 741 O O . GLY A 1 96 ? 0.053 11.576 -0.353 1.00 96.62 96 GLY A O 1
ATOM 742 N N . LEU A 1 97 ? -2.053 11.061 -0.914 1.00 98.38 97 LEU A N 1
ATOM 743 C CA . LEU A 1 97 ? -2.461 10.612 0.410 1.00 98.38 97 LEU A CA 1
ATOM 744 C C . LEU A 1 97 ? -3.454 9.468 0.256 1.00 98.38 97 LEU A C 1
ATOM 746 O O . LEU A 1 97 ? -4.602 9.690 -0.135 1.00 98.38 97 LEU A O 1
ATOM 750 N N . ALA A 1 98 ? -3.008 8.264 0.597 1.00 98.69 98 ALA A N 1
ATOM 751 C CA . ALA A 1 98 ? -3.871 7.102 0.699 1.00 98.69 98 ALA A CA 1
ATOM 752 C C . ALA A 1 98 ? -4.471 7.034 2.106 1.00 98.69 98 ALA A C 1
ATOM 754 O O . ALA A 1 98 ? -3.735 7.012 3.091 1.00 98.69 98 ALA A O 1
ATOM 755 N N . THR A 1 99 ? -5.795 6.961 2.208 1.00 98.69 99 THR A N 1
ATOM 756 C CA . THR A 1 99 ? -6.518 6.777 3.474 1.00 98.69 99 THR A CA 1
ATOM 757 C C . THR A 1 99 ? -7.249 5.447 3.436 1.00 98.69 99 THR A C 1
ATOM 759 O O . THR A 1 99 ? -8.143 5.257 2.613 1.00 98.69 99 THR A O 1
ATOM 762 N N . PHE A 1 100 ? -6.878 4.523 4.318 1.00 98.62 100 PHE A N 1
ATOM 763 C CA . PHE A 1 100 ? -7.476 3.194 4.379 1.00 98.62 100 PHE A CA 1
ATOM 764 C C . PHE A 1 100 ? -8.842 3.233 5.065 1.00 98.62 100 PHE A C 1
ATOM 766 O O . PHE A 1 100 ? -9.033 3.919 6.071 1.00 98.62 100 PHE A O 1
ATOM 773 N N . SER A 1 101 ? -9.795 2.488 4.508 1.00 98.19 101 SER A N 1
ATOM 774 C CA . SER A 1 101 ? -11.146 2.375 5.052 1.00 98.19 101 SER A CA 1
ATOM 775 C C . SER A 1 101 ? -11.175 1.523 6.319 1.00 98.19 101 SER A C 1
ATOM 777 O O . SER A 1 101 ? -10.429 0.552 6.464 1.00 98.19 101 SER A O 1
ATOM 779 N N . ASP A 1 102 ? -12.122 1.819 7.205 1.00 95.62 102 ASP A N 1
ATOM 780 C CA . ASP A 1 102 ? -12.338 1.023 8.414 1.00 95.62 102 ASP A CA 1
ATOM 781 C C . ASP A 1 102 ? -12.718 -0.428 8.083 1.00 95.62 102 ASP A C 1
ATOM 783 O O . ASP A 1 102 ? -12.317 -1.354 8.787 1.00 95.62 102 ASP A O 1
ATOM 787 N N . SER A 1 103 ? -13.473 -0.647 6.999 1.00 96.62 103 SER A N 1
ATOM 788 C CA . SER A 1 103 ? -13.824 -1.985 6.509 1.00 96.62 103 SER A CA 1
ATOM 789 C C . SER A 1 103 ? -12.593 -2.789 6.113 1.00 96.62 103 SER A C 1
ATOM 791 O O . SER A 1 103 ? -12.482 -3.957 6.488 1.00 96.62 103 SER A O 1
ATOM 793 N N . PHE A 1 104 ? -11.647 -2.161 5.412 1.00 98.12 104 PHE A N 1
ATOM 794 C CA . PHE A 1 104 ? -10.394 -2.802 5.041 1.00 98.12 104 PHE A CA 1
ATOM 795 C C . PHE A 1 104 ? -9.567 -3.143 6.283 1.00 98.12 104 PHE A C 1
ATOM 797 O O . PHE A 1 104 ? -9.198 -4.303 6.455 1.00 98.12 104 PHE A O 1
ATOM 804 N N . ILE A 1 105 ? -9.360 -2.193 7.203 1.00 97.88 105 ILE A N 1
ATOM 805 C CA . ILE A 1 105 ? -8.588 -2.441 8.433 1.00 97.88 105 ILE A CA 1
ATOM 806 C C . ILE A 1 105 ? -9.209 -3.565 9.275 1.00 97.88 105 ILE A C 1
ATOM 808 O O . ILE A 1 105 ? -8.494 -4.445 9.759 1.00 97.88 105 ILE A O 1
ATOM 812 N N . LYS A 1 106 ? -10.541 -3.602 9.409 1.00 95.50 106 LYS A N 1
ATOM 813 C CA . LYS A 1 106 ? -11.245 -4.677 10.128 1.00 95.50 106 LYS A CA 1
ATOM 814 C C . LYS A 1 106 ? -11.046 -6.049 9.486 1.00 95.50 106 LYS A C 1
ATOM 816 O O . LYS A 1 106 ? -10.964 -7.034 10.219 1.00 95.50 106 LYS A O 1
ATOM 821 N N . SER A 1 107 ? -10.935 -6.106 8.157 1.00 96.44 107 SER A N 1
ATOM 822 C CA . SER A 1 107 ? -10.738 -7.352 7.403 1.00 96.44 107 SER A CA 1
ATOM 823 C C . SER A 1 107 ? -9.345 -7.976 7.561 1.00 96.44 107 SER A C 1
ATOM 825 O O . SER A 1 107 ? -9.184 -9.169 7.309 1.00 96.44 107 SER A O 1
ATOM 827 N N . LEU A 1 108 ? -8.340 -7.198 7.981 1.00 97.12 108 LEU A N 1
ATOM 828 C CA . LEU A 1 108 ? -6.972 -7.690 8.169 1.00 97.12 108 LEU A CA 1
ATOM 829 C C . LEU A 1 108 ? -6.883 -8.650 9.362 1.00 97.12 108 LEU A C 1
ATOM 831 O O . LEU A 1 108 ? -7.607 -8.496 10.337 1.00 97.12 108 LEU A O 1
ATOM 835 N N . GLY A 1 109 ? -5.977 -9.625 9.330 1.00 96.38 109 GLY A N 1
ATOM 836 C CA . GLY A 1 109 ? -5.623 -10.387 10.534 1.00 96.38 109 GLY A CA 1
ATOM 837 C C . GLY A 1 109 ? -4.821 -9.534 11.525 1.00 96.38 109 GLY A C 1
ATOM 838 O O . GLY A 1 109 ? -4.236 -8.525 11.135 1.00 96.38 109 GLY A O 1
ATOM 839 N N . GLU A 1 110 ? -4.784 -9.934 12.797 1.00 97.19 110 GLU A N 1
ATOM 840 C CA . GLU A 1 110 ? -3.823 -9.373 13.755 1.00 97.19 110 GLU A CA 1
ATOM 841 C C . GLU A 1 110 ? -2.383 -9.743 13.363 1.00 97.19 110 GLU A C 1
ATOM 843 O O . GLU A 1 110 ? -2.131 -10.804 12.784 1.00 97.19 110 GLU A O 1
ATOM 848 N N . GLY A 1 111 ? -1.430 -8.872 13.693 1.00 98.19 111 GLY A N 1
ATOM 849 C CA . GLY A 1 111 ? -0.021 -9.011 13.339 1.00 98.19 111 GLY A CA 1
ATOM 850 C C . GLY A 1 111 ? 0.430 -8.038 12.251 1.00 98.19 111 GLY A C 1
ATOM 851 O O . GLY A 1 111 ? -0.177 -6.995 12.020 1.00 98.19 111 GLY A O 1
ATOM 852 N N . ASN A 1 112 ? 1.554 -8.358 11.613 1.00 98.25 112 ASN A N 1
ATOM 853 C CA . ASN A 1 112 ? 2.186 -7.492 10.622 1.00 98.25 112 ASN A CA 1
ATOM 854 C C . ASN A 1 112 ? 1.634 -7.746 9.215 1.00 98.25 112 ASN A C 1
ATOM 856 O O . ASN A 1 112 ? 1.640 -8.879 8.736 1.00 98.25 112 ASN A O 1
ATOM 860 N N . VAL A 1 113 ? 1.234 -6.673 8.538 1.00 98.25 113 VAL A N 1
ATOM 861 C CA . VAL A 1 113 ? 0.760 -6.665 7.153 1.00 98.25 113 VAL A CA 1
ATOM 862 C C . VAL A 1 113 ? 1.633 -5.712 6.345 1.00 98.25 113 VAL A C 1
ATOM 864 O O . VAL A 1 113 ? 1.738 -4.534 6.679 1.00 98.25 113 VAL A O 1
ATOM 867 N N . THR A 1 114 ? 2.243 -6.207 5.270 1.00 98.50 114 THR A N 1
ATOM 868 C CA . THR A 1 114 ? 2.973 -5.360 4.319 1.00 98.50 114 THR A CA 1
ATOM 869 C C . THR A 1 114 ? 2.032 -4.915 3.208 1.00 98.50 114 THR A C 1
ATOM 871 O O . THR A 1 114 ? 1.476 -5.743 2.483 1.00 98.50 114 THR A O 1
ATOM 874 N N . LEU A 1 115 ? 1.869 -3.603 3.076 1.00 98.56 115 LEU A N 1
ATOM 875 C CA . LEU A 1 115 ? 1.170 -2.958 1.975 1.00 98.56 115 LEU A CA 1
ATOM 876 C C . LEU A 1 115 ? 2.205 -2.410 0.999 1.00 98.56 115 LEU A C 1
ATOM 878 O O . LEU A 1 115 ? 3.117 -1.691 1.402 1.00 98.56 115 LEU A O 1
ATOM 882 N N . VAL A 1 116 ? 2.071 -2.745 -0.277 1.00 98.12 116 VAL A N 1
ATOM 883 C CA . VAL A 1 116 ? 3.005 -2.310 -1.319 1.00 98.12 116 VAL A CA 1
ATOM 884 C C . VAL A 1 116 ? 2.341 -1.215 -2.135 1.00 98.12 116 VAL A C 1
ATOM 886 O O . VAL A 1 116 ? 1.327 -1.463 -2.786 1.00 98.12 116 VAL A O 1
ATOM 889 N N . PHE A 1 117 ? 2.901 -0.012 -2.082 1.00 97.81 117 PHE A N 1
ATOM 890 C CA . PHE A 1 117 ? 2.524 1.109 -2.934 1.00 97.81 117 PHE A CA 1
ATOM 891 C C . PHE A 1 117 ? 3.208 0.914 -4.284 1.00 97.81 117 PHE A C 1
ATOM 893 O O . PHE A 1 117 ? 4.430 1.035 -4.380 1.00 97.81 117 PHE A O 1
ATOM 900 N N . ASP A 1 118 ? 2.403 0.569 -5.285 1.00 95.19 118 ASP A N 1
ATOM 901 C CA . ASP A 1 118 ? 2.844 0.233 -6.635 1.00 95.19 118 ASP A CA 1
ATOM 902 C C . ASP A 1 118 ? 2.948 1.496 -7.491 1.00 95.19 118 ASP A C 1
ATOM 904 O O . ASP A 1 118 ? 1.987 2.272 -7.627 1.00 95.19 118 ASP A O 1
ATOM 908 N N . PHE A 1 119 ? 4.128 1.689 -8.070 1.00 91.69 119 PHE A N 1
ATOM 909 C CA . PHE A 1 119 ? 4.442 2.820 -8.928 1.00 91.69 119 PHE A CA 1
ATOM 910 C C . PHE A 1 119 ? 4.835 2.341 -10.331 1.00 91.69 119 PHE A C 1
ATOM 912 O O . PHE A 1 119 ? 5.467 1.306 -10.517 1.00 91.69 119 PHE A O 1
ATOM 919 N N . TYR A 1 120 ? 4.457 3.104 -11.358 1.00 86.75 120 TYR A N 1
ATOM 920 C CA . TYR A 1 120 ? 4.773 2.771 -12.753 1.00 86.75 120 TYR A CA 1
ATOM 921 C C . TYR A 1 120 ? 6.288 2.718 -13.009 1.00 86.75 120 TYR A C 1
ATOM 923 O O . TYR A 1 120 ? 6.798 1.814 -13.671 1.00 86.75 120 TYR A O 1
ATOM 931 N N . GLU A 1 121 ? 6.995 3.696 -12.452 1.00 81.31 121 GLU A N 1
ATOM 932 C CA . GLU A 1 121 ? 8.442 3.868 -12.508 1.00 81.31 121 GLU A CA 1
ATOM 933 C C . GLU A 1 121 ? 9.040 4.015 -11.105 1.00 81.31 121 GLU A C 1
ATOM 935 O O . GLU A 1 121 ? 8.484 4.701 -10.240 1.00 81.31 121 GLU A O 1
ATOM 940 N N . GLY A 1 122 ? 10.219 3.428 -10.908 1.00 75.94 122 GLY A N 1
ATOM 941 C CA . GLY A 1 122 ? 10.912 3.418 -9.626 1.00 75.94 122 GLY A CA 1
ATOM 942 C C . GLY A 1 122 ? 10.641 2.142 -8.832 1.00 75.94 122 GLY A C 1
ATOM 943 O O . GLY A 1 122 ? 9.898 1.260 -9.250 1.00 75.94 122 GLY A O 1
ATOM 944 N N . ALA A 1 123 ? 11.311 2.017 -7.688 1.00 80.56 123 ALA A N 1
ATOM 945 C CA . ALA A 1 123 ? 11.040 0.917 -6.774 1.00 80.56 123 ALA A CA 1
ATOM 946 C C . ALA A 1 123 ? 9.718 1.166 -6.038 1.00 80.56 123 ALA A C 1
ATOM 948 O O . ALA A 1 123 ? 9.496 2.268 -5.528 1.00 80.56 123 ALA A O 1
ATOM 949 N N . ASP A 1 124 ? 8.889 0.129 -5.951 1.00 90.19 124 ASP A N 1
ATOM 950 C CA . ASP A 1 124 ? 7.698 0.139 -5.107 1.00 90.19 124 ASP A CA 1
ATOM 951 C C . ASP A 1 124 ? 8.075 0.412 -3.650 1.00 90.19 124 ASP A C 1
ATOM 953 O O . ASP A 1 124 ? 9.142 0.011 -3.169 1.00 90.19 124 ASP A O 1
ATOM 957 N N . CYS A 1 125 ? 7.185 1.094 -2.934 1.00 94.88 125 CYS A N 1
ATOM 958 C CA . CYS A 1 125 ? 7.391 1.385 -1.522 1.00 94.88 125 CYS A CA 1
ATOM 959 C C . CYS A 1 125 ? 6.622 0.389 -0.656 1.00 94.88 125 CYS A C 1
ATOM 961 O O . CYS A 1 125 ? 5.410 0.233 -0.800 1.00 94.88 125 CYS A O 1
ATOM 963 N N . GLU A 1 126 ? 7.309 -0.240 0.293 1.00 97.56 126 GLU A N 1
ATOM 964 C CA . GLU A 1 126 ? 6.682 -1.125 1.273 1.00 97.56 126 GLU A CA 1
ATOM 965 C C . GLU A 1 126 ? 6.336 -0.358 2.555 1.00 97.56 126 GLU A C 1
ATOM 967 O O . GLU A 1 126 ? 7.185 0.296 3.162 1.00 97.56 126 GLU A O 1
ATOM 972 N N . PHE A 1 127 ? 5.081 -0.465 2.981 1.00 98.62 127 PHE A N 1
ATOM 973 C CA . PHE A 1 127 ? 4.564 0.082 4.228 1.00 98.62 127 PHE A CA 1
ATOM 974 C C . PHE A 1 127 ? 4.149 -1.059 5.159 1.00 98.62 127 PHE A C 1
ATOM 976 O O . PHE A 1 127 ? 3.271 -1.859 4.830 1.00 98.62 127 PHE A O 1
ATOM 983 N N . LEU A 1 128 ? 4.771 -1.135 6.333 1.00 98.75 128 LEU A N 1
ATOM 984 C CA . LEU A 1 128 ? 4.479 -2.147 7.342 1.00 98.75 128 LEU A CA 1
ATOM 985 C C . LEU A 1 128 ? 3.421 -1.636 8.325 1.00 98.75 128 LEU A C 1
ATOM 987 O O . LEU A 1 128 ? 3.668 -0.715 9.105 1.00 98.75 128 LEU A O 1
ATOM 991 N N . LEU A 1 129 ? 2.258 -2.277 8.334 1.00 98.69 129 LEU A N 1
ATOM 992 C CA . LEU A 1 129 ? 1.189 -2.008 9.286 1.00 98.69 129 LEU A CA 1
ATOM 993 C C . LEU A 1 129 ? 1.117 -3.127 10.325 1.00 98.69 129 LEU A C 1
ATOM 995 O O . LEU A 1 129 ? 0.860 -4.279 9.982 1.00 98.69 129 LEU A O 1
ATOM 999 N N . THR A 1 130 ? 1.292 -2.794 11.600 1.00 98.62 130 THR A N 1
ATOM 1000 C CA . THR A 1 130 ? 1.005 -3.721 12.701 1.00 98.62 130 THR A CA 1
ATOM 1001 C C . THR A 1 130 ? -0.438 -3.539 13.159 1.00 98.62 130 THR A C 1
ATOM 1003 O O . THR A 1 130 ? -0.830 -2.451 13.581 1.00 98.62 130 THR A O 1
ATOM 1006 N N . VAL A 1 131 ? -1.220 -4.610 13.097 1.00 98.44 131 VAL A N 1
ATOM 1007 C CA . VAL A 1 131 ? -2.637 -4.643 13.465 1.00 98.44 131 VAL A CA 1
ATOM 1008 C C . VAL A 1 131 ? -2.802 -5.363 14.802 1.00 98.44 131 VAL A C 1
ATOM 1010 O O . VAL A 1 131 ? -2.331 -6.489 14.960 1.00 98.44 131 VAL A O 1
ATOM 1013 N N . THR A 1 132 ? -3.496 -4.739 15.748 1.00 97.69 132 THR A N 1
ATOM 1014 C CA . THR A 1 132 ? -3.900 -5.341 17.028 1.00 97.69 132 THR A CA 1
ATOM 1015 C C . THR A 1 132 ? -5.411 -5.246 17.208 1.00 97.69 132 THR A C 1
ATOM 1017 O O . THR A 1 132 ? -6.054 -4.394 16.591 1.00 97.69 132 THR A O 1
ATOM 1020 N N . ASP A 1 133 ? -5.988 -6.085 18.066 1.00 95.56 133 ASP A N 1
ATOM 1021 C CA . ASP A 1 133 ? -7.391 -5.959 18.462 1.00 95.56 133 ASP A CA 1
ATOM 1022 C C . ASP A 1 133 ? -7.553 -6.100 19.981 1.00 95.56 133 ASP A C 1
ATOM 1024 O O . ASP A 1 133 ? -7.579 -7.198 20.533 1.00 95.56 133 ASP A O 1
ATOM 1028 N N . THR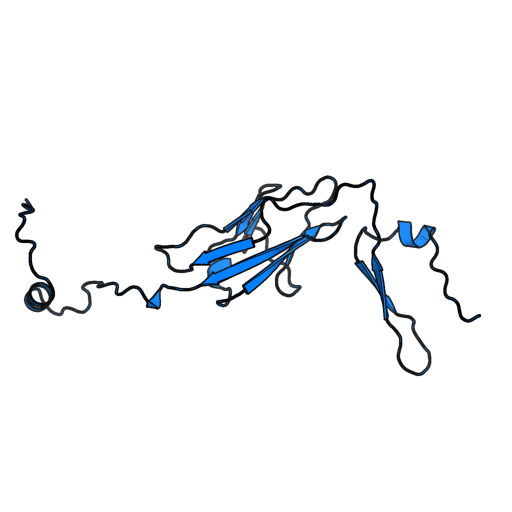 A 1 134 ? -7.663 -4.969 20.682 1.00 93.88 134 THR A N 1
ATOM 1029 C CA . THR A 1 134 ? -7.888 -4.969 22.138 1.00 93.88 134 THR A CA 1
ATOM 1030 C C . THR A 1 134 ? -9.367 -4.958 22.521 1.00 93.88 134 THR A C 1
ATOM 1032 O O . THR A 1 134 ? -9.686 -4.833 23.702 1.00 93.88 134 THR A O 1
ATOM 1035 N N . SER A 1 135 ? -10.291 -5.115 21.566 1.00 88.88 135 SER A N 1
ATOM 1036 C CA . SER A 1 135 ? -11.733 -4.985 21.825 1.00 88.88 135 SER A CA 1
ATOM 1037 C C . SER A 1 135 ? -12.232 -5.958 22.898 1.00 88.88 135 SER A C 1
ATOM 1039 O O . SER A 1 135 ? -13.104 -5.610 23.686 1.00 88.88 135 SER A O 1
ATOM 1041 N N . ALA A 1 136 ? -11.651 -7.161 22.966 1.00 85.25 136 ALA A N 1
ATOM 1042 C CA . ALA A 1 136 ? -12.005 -8.182 23.956 1.00 85.25 136 ALA A CA 1
ATOM 1043 C C . ALA A 1 136 ? -11.446 -7.913 25.368 1.00 85.25 136 ALA A C 1
ATOM 1045 O O . ALA A 1 136 ? -11.855 -8.570 26.322 1.00 85.25 136 ALA A O 1
ATOM 1046 N N . LEU A 1 137 ? -10.504 -6.976 25.511 1.00 82.31 137 LEU A N 1
ATOM 1047 C CA . LEU A 1 137 ? -9.934 -6.585 26.806 1.00 82.31 137 LEU A CA 1
ATOM 1048 C C . LEU A 1 137 ? -10.780 -5.517 27.508 1.00 82.31 137 LEU A C 1
ATOM 1050 O O . LEU A 1 137 ? -10.592 -5.251 28.695 1.00 82.31 137 LEU A O 1
ATOM 1054 N N . GLU A 1 138 ? -11.716 -4.906 26.787 1.00 72.69 138 GLU A N 1
ATOM 1055 C CA . GLU A 1 138 ? -12.629 -3.918 27.334 1.00 72.69 138 GLU A CA 1
ATOM 1056 C C . GLU A 1 138 ? -13.786 -4.635 28.040 1.00 72.69 138 GLU A C 1
ATOM 1058 O O . GLU A 1 138 ? -14.666 -5.213 27.402 1.00 72.69 138 GLU A O 1
ATOM 1063 N N . ASN A 1 139 ? -13.821 -4.565 29.372 1.00 69.12 139 ASN A N 1
ATOM 1064 C CA . ASN A 1 139 ? -15.012 -4.939 30.130 1.00 69.12 139 ASN A CA 1
ATOM 1065 C C . ASN A 1 139 ? -16.043 -3.806 30.022 1.00 69.12 139 ASN A C 1
ATOM 1067 O O . ASN A 1 139 ? -16.104 -2.915 30.871 1.00 69.12 139 ASN A O 1
ATOM 1071 N N . ILE A 1 140 ? -16.788 -3.790 28.916 1.00 69.25 140 ILE A N 1
ATOM 1072 C CA . ILE A 1 140 ? -17.905 -2.864 28.735 1.00 69.25 140 ILE A CA 1
ATOM 1073 C C . ILE A 1 140 ? -19.100 -3.433 29.483 1.00 69.25 140 ILE A C 1
ATOM 1075 O O . ILE A 1 140 ? -19.776 -4.334 28.988 1.00 69.25 140 ILE A O 1
ATOM 1079 N N . ASP A 1 141 ? -19.384 -2.860 30.648 1.00 77.69 141 ASP A N 1
ATOM 1080 C CA . ASP A 1 141 ? -20.697 -3.023 31.245 1.00 77.69 141 ASP A CA 1
ATOM 1081 C C . ASP A 1 141 ? -21.713 -2.251 30.396 1.00 77.69 141 ASP A C 1
ATOM 1083 O O . ASP A 1 141 ? -21.679 -1.022 30.302 1.00 77.69 141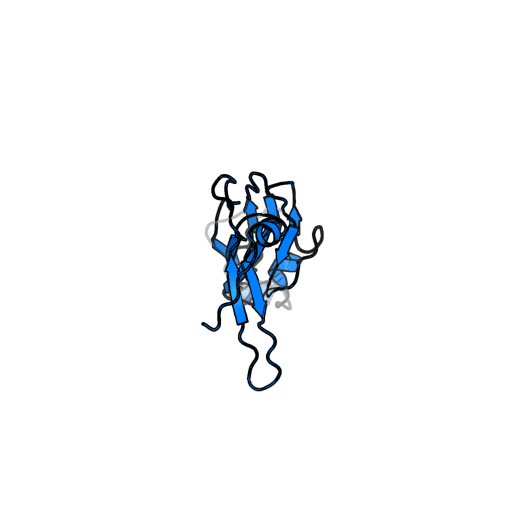 ASP A O 1
ATOM 1087 N N . THR A 1 142 ? -22.558 -2.995 29.689 1.00 78.94 142 THR A N 1
ATOM 1088 C CA . THR A 1 142 ? -23.622 -2.436 28.843 1.00 78.94 142 THR A CA 1
ATOM 1089 C C . THR A 1 142 ? -24.916 -2.228 29.618 1.00 78.94 142 THR A C 1
ATOM 1091 O O . THR A 1 142 ? -25.893 -1.767 29.042 1.00 78.94 142 THR A O 1
ATOM 1094 N N . PHE A 1 143 ? -24.940 -2.569 30.908 1.00 82.81 143 PHE A N 1
ATOM 1095 C CA . PHE A 1 143 ? -26.111 -2.596 31.778 1.00 82.81 143 PHE A CA 1
ATOM 1096 C C . PHE A 1 143 ? -27.225 -3.577 31.355 1.00 82.81 143 PHE A C 1
ATOM 1098 O O . PHE A 1 143 ? -28.183 -3.772 32.097 1.00 82.81 143 PHE A O 1
ATOM 1105 N N . GLU A 1 144 ? -27.084 -4.264 30.218 1.00 81.75 144 GLU A N 1
ATOM 1106 C CA . GLU A 1 144 ? -28.062 -5.233 29.697 1.00 81.75 144 GLU A CA 1
ATOM 1107 C C . GLU A 1 144 ? -28.081 -6.556 30.484 1.00 81.75 144 GLU A C 1
ATOM 1109 O O . GLU A 1 144 ? -29.021 -7.342 30.381 1.00 81.75 144 GLU A O 1
ATOM 1114 N N . SER A 1 145 ? -27.043 -6.836 31.281 1.00 83.69 145 SER A N 1
ATOM 1115 C CA . SER A 1 145 ? -26.959 -8.059 32.091 1.00 83.69 145 SER A CA 1
ATOM 1116 C C . SER A 1 145 ? -27.757 -8.002 33.395 1.00 83.69 145 SER A C 1
ATOM 1118 O O . SER A 1 145 ? -27.821 -9.007 34.103 1.00 83.69 145 SER A O 1
ATOM 1120 N N . TYR A 1 146 ? -28.338 -6.850 33.736 1.00 88.25 146 TYR A N 1
ATOM 1121 C CA . TYR A 1 146 ? -29.102 -6.664 34.965 1.00 88.25 146 TYR A CA 1
ATOM 1122 C C . TYR A 1 146 ? -30.592 -6.847 34.698 1.00 88.25 146 TYR A C 1
ATOM 1124 O O . TYR A 1 146 ? -31.173 -6.170 33.856 1.00 88.25 146 TYR A O 1
ATOM 1132 N N . THR A 1 147 ? -31.235 -7.746 35.441 1.00 89.75 147 THR A N 1
ATOM 1133 C CA . THR A 1 147 ? -32.679 -7.978 35.305 1.00 89.75 147 THR A CA 1
ATOM 1134 C C . THR A 1 147 ? -33.522 -6.920 36.014 1.00 89.75 147 THR A C 1
ATOM 1136 O O . THR A 1 147 ? -34.716 -6.818 35.739 1.00 89.75 147 THR A O 1
ATOM 1139 N N . ASP A 1 148 ? -32.926 -6.151 36.932 1.00 89.31 148 ASP A N 1
ATOM 1140 C CA . ASP A 1 148 ? -33.588 -5.085 37.683 1.00 89.31 148 ASP A CA 1
ATOM 1141 C C . ASP A 1 148 ? -32.601 -4.062 38.290 1.00 89.31 148 ASP A C 1
ATOM 1143 O O . ASP A 1 148 ? -31.388 -4.280 38.383 1.00 89.31 148 ASP A O 1
ATOM 1147 N N . ASP A 1 149 ? -33.164 -2.947 38.764 1.00 87.38 149 ASP A N 1
ATOM 1148 C CA . ASP A 1 149 ? -32.474 -1.862 39.472 1.00 87.38 149 ASP A CA 1
ATOM 1149 C C . ASP A 1 149 ? -31.695 -2.315 40.715 1.00 87.38 149 ASP A C 1
ATOM 1151 O O . ASP A 1 149 ? -30.728 -1.656 41.110 1.00 87.38 149 ASP A O 1
ATOM 1155 N N . SER A 1 150 ? -32.134 -3.384 41.387 1.00 87.50 150 SER A N 1
ATOM 1156 C CA . SER A 1 150 ? -31.477 -3.869 42.601 1.00 87.50 150 SER A CA 1
ATOM 1157 C C . SER A 1 150 ? -30.140 -4.507 42.252 1.00 87.50 150 SER A C 1
ATOM 1159 O O . SER A 1 150 ? -29.145 -4.215 42.915 1.00 87.50 150 SER A O 1
ATOM 1161 N N . GLN A 1 151 ? -30.090 -5.329 41.202 1.00 89.75 151 GLN A N 1
ATOM 1162 C CA . GLN A 1 151 ? -28.844 -5.935 40.734 1.00 89.75 151 GLN A CA 1
ATOM 1163 C C . GLN A 1 151 ? -27.838 -4.877 40.266 1.00 89.75 151 GLN A C 1
ATOM 1165 O O . GLN A 1 151 ? -26.665 -4.947 40.635 1.00 89.75 151 GLN A O 1
ATOM 1170 N N . LEU A 1 152 ? -28.308 -3.859 39.537 1.00 84.69 152 LEU A N 1
ATOM 1171 C CA . LEU A 1 152 ? -27.482 -2.735 39.091 1.00 84.69 152 LEU A CA 1
ATOM 1172 C C . LEU A 1 152 ? -26.901 -1.953 40.286 1.00 84.69 152 LEU A C 1
ATOM 1174 O O . LEU A 1 152 ? -25.700 -1.701 40.345 1.00 84.69 152 LEU A O 1
ATOM 1178 N N . ARG A 1 153 ? -27.719 -1.631 41.301 1.00 85.31 153 ARG A N 1
ATOM 1179 C CA . ARG A 1 153 ? -27.258 -0.948 42.531 1.00 85.31 153 ARG A CA 1
ATOM 1180 C C . ARG A 1 153 ? -26.324 -1.798 43.391 1.00 85.31 153 ARG A C 1
ATOM 1182 O O . ARG A 1 153 ? -25.505 -1.237 44.107 1.00 85.31 153 ARG A O 1
ATOM 1189 N N . SER A 1 154 ? -26.442 -3.124 43.367 1.00 87.81 154 SER A N 1
ATOM 1190 C CA . SER A 1 154 ? -25.517 -4.014 44.083 1.00 87.81 154 SER A CA 1
ATOM 1191 C C . SER A 1 154 ? -24.152 -4.126 43.402 1.00 87.81 154 SER A C 1
ATOM 1193 O O . SER A 1 154 ? -23.158 -4.357 44.087 1.00 87.81 154 SER A O 1
ATOM 1195 N N . ALA A 1 155 ? -24.091 -3.956 42.080 1.00 86.38 155 ALA A N 1
ATOM 1196 C CA . ALA A 1 155 ? -22.843 -4.013 41.323 1.00 86.38 155 ALA A CA 1
ATOM 1197 C C . ALA A 1 155 ? -22.005 -2.725 41.420 1.00 86.38 155 ALA A C 1
ATOM 1199 O O . ALA A 1 155 ? -20.792 -2.773 41.222 1.00 86.38 155 ALA A O 1
ATOM 1200 N N . TYR A 1 156 ? -22.622 -1.591 41.771 1.00 83.25 156 TYR A N 1
ATOM 1201 C CA . TYR A 1 156 ? -21.970 -0.282 41.807 1.00 83.25 156 TYR A CA 1
ATOM 1202 C C . TYR A 1 156 ? -22.127 0.416 43.158 1.00 83.25 156 TYR A C 1
ATOM 1204 O O . TYR A 1 156 ? -23.231 0.592 43.666 1.00 83.25 156 TYR A O 1
ATOM 1212 N N . THR A 1 157 ? -21.022 0.904 43.720 1.00 77.50 157 THR A N 1
ATOM 1213 C CA . THR A 1 157 ? -21.061 1.768 44.904 1.00 77.50 157 THR A CA 1
ATOM 1214 C C . THR A 1 157 ? -21.247 3.231 44.488 1.00 77.50 157 THR A C 1
ATOM 1216 O O . THR A 1 157 ? -20.456 3.750 43.695 1.00 77.50 157 THR A O 1
ATOM 1219 N N . PRO A 1 158 ? -22.268 3.938 45.015 1.00 72.56 158 PRO A N 1
ATOM 1220 C CA . PRO A 1 158 ? -22.395 5.376 44.814 1.00 72.56 158 PRO A CA 1
ATOM 1221 C C . PRO A 1 158 ? -21.117 6.087 45.262 1.00 72.56 158 PRO A C 1
ATOM 1223 O O . PRO A 1 158 ? -20.577 5.780 46.329 1.00 72.56 158 PRO A O 1
ATOM 1226 N N . ASN A 1 159 ? -20.638 7.054 44.474 1.00 67.38 159 ASN A N 1
ATOM 1227 C CA . ASN A 1 159 ? -19.546 7.891 44.950 1.00 67.38 159 ASN A CA 1
ATOM 1228 C C . ASN A 1 159 ? -20.033 8.680 46.180 1.00 67.38 159 ASN A C 1
ATOM 1230 O O . ASN A 1 159 ? -21.145 9.206 46.211 1.00 67.38 159 ASN A O 1
ATOM 1234 N N . THR A 1 160 ? -19.211 8.738 47.221 1.00 73.00 160 THR A N 1
ATOM 1235 C CA . THR A 1 160 ? -19.513 9.479 48.455 1.00 73.00 160 THR A CA 1
ATOM 1236 C C . THR A 1 160 ? -19.167 10.966 48.347 1.00 73.00 160 THR A C 1
ATOM 1238 O O . THR A 1 160 ? -19.443 11.725 49.270 1.00 73.00 160 THR A O 1
ATOM 1241 N N . ASN A 1 161 ? -18.604 11.389 47.208 1.00 72.56 161 ASN A N 1
ATOM 1242 C CA . ASN A 1 161 ? -18.173 12.763 46.941 1.00 72.56 161 ASN A CA 1
ATOM 1243 C C . ASN A 1 161 ? -19.238 13.625 46.234 1.00 72.56 161 ASN A C 1
ATOM 1245 O O . ASN A 1 161 ? -18.925 14.728 45.801 1.00 72.56 161 ASN A O 1
ATOM 1249 N N . GLY A 1 162 ? -20.493 13.167 46.171 1.00 63.31 162 GLY A N 1
ATOM 1250 C CA . GLY A 1 162 ? -21.662 14.021 45.962 1.00 63.31 162 GLY A CA 1
ATOM 1251 C C . GLY A 1 162 ? -21.766 14.657 44.577 1.00 63.31 162 GLY A C 1
ATOM 1252 O O . GLY A 1 162 ? -21.584 15.862 44.431 1.00 63.31 162 GLY A O 1
ATOM 1253 N N . ASN A 1 163 ? -22.180 13.880 43.575 1.00 64.38 163 ASN A N 1
ATOM 1254 C CA . ASN A 1 163 ? -22.815 14.469 42.396 1.00 64.38 163 ASN A CA 1
ATOM 1255 C C . ASN A 1 163 ? -24.328 14.544 42.637 1.00 64.38 163 ASN A C 1
ATOM 1257 O O . ASN A 1 163 ? -25.002 13.516 42.687 1.00 64.38 163 ASN A O 1
ATOM 1261 N N . ASN A 1 164 ? -24.866 15.759 42.770 1.00 60.00 164 ASN A N 1
ATOM 1262 C CA . ASN A 1 164 ? -26.311 15.978 42.760 1.00 60.00 164 ASN A CA 1
ATOM 1263 C C . ASN A 1 164 ? -26.828 15.796 41.327 1.00 60.00 164 ASN A C 1
ATOM 1265 O O . ASN A 1 164 ? -26.590 16.645 40.470 1.00 60.00 164 ASN A O 1
ATOM 1269 N N . ILE A 1 165 ? -27.536 14.696 41.073 1.00 57.91 165 ILE A N 1
ATOM 1270 C CA . ILE A 1 165 ? -28.312 14.516 39.844 1.00 57.91 165 ILE A CA 1
ATOM 1271 C C . ILE A 1 165 ? -29.683 15.154 40.078 1.00 57.91 165 ILE A C 1
ATOM 1273 O O . ILE A 1 165 ? -30.534 14.587 40.759 1.00 57.91 165 ILE A O 1
ATOM 1277 N N . THR A 1 166 ? -29.884 16.360 39.555 1.00 49.00 166 THR A N 1
ATOM 1278 C CA . THR A 1 166 ? -31.225 16.938 39.391 1.00 49.00 166 THR A CA 1
ATOM 1279 C C . THR A 1 166 ? -31.857 16.369 38.126 1.00 49.00 166 THR A C 1
ATOM 1281 O O . THR A 1 166 ? -31.265 16.487 37.053 1.00 49.00 166 THR A O 1
ATOM 1284 N N . VAL A 1 167 ? -33.024 15.739 38.287 1.00 57.91 167 VAL A N 1
ATOM 1285 C CA . VAL A 1 167 ? -33.907 15.268 37.204 1.00 57.91 167 VAL A CA 1
ATOM 1286 C C . VAL A 1 167 ? -34.761 16.423 36.700 1.00 57.91 167 VAL A C 1
ATOM 1288 O O . VAL A 1 167 ? -35.232 17.202 37.562 1.00 57.91 167 VAL A O 1
#

Radius of gyration: 26.7 Å; chains: 1; bounding box: 65×47×75 Å

Organism: NCBI:txid408170

InterPro domains:
  IPR005102 Carbohydrate binding X2 domain [PF03442] (52-126)
  IPR013783 Immunoglobulin-like fold [G3DSA:2.60.40.10] (1-45)
  IPR013783 Immunoglobulin-like fold [G3DSA:2.60.40.10] (46-140)
  IPR014756 Immunoglobulin E-set [SSF81296] (1-41)
  IPR014756 Immunoglobulin E-set [SSF81296] (43-138)

pLDDT: mean 90.07, std 9.79, range [49.0, 98.75]